Protein AF-A0A2E7TM19-F1 (afdb_monomer)

Foldseek 3Di:
DPVVVVVVVVVVVVPPPPDPPLLVLLLVLLQVDDQPPDHSVQVVQLLCLQAVSQLADDDPAFGGSNRHGCVPPDVVCDDVLNVCCSPSNSVSVSVSVQSPPPPSCVVRHSPDD

Sequence (113 aa):
MNVWLAIWRILDFASFVEIPQEQVQIAESVCSYEWEDSDCVEALGIVWCESLGNPRAYNGVDHGHFQVNEFYWANVFGKKTWAKRYDISTNTAMAHHIYNTKGAWRLWTCGRK

Radius of gyration: 18.36 Å; Cα contacts (8 Å, |Δi|>4): 122; chains: 1; bounding box: 48×29×58 Å

pLDDT: mean 86.6, std 13.83, range [35.0, 98.44]

Mean predicted aligned error: 7.83 Å

Nearest PDB structures (foldseek):
  3b0k-assembly2_B  TM=6.995E-01  e=1.869E-01  Capra hircus
  5aa3-assembly1_A  TM=6.430E-01  e=2.338E-01  Pseudomonas aeruginosa BWHPSA013

Solvent-accessible surface area (backbone atoms only — not comparable to full-atom values): 6524 Å² total; per-residue (Å²): 132,64,66,69,61,53,53,50,53,54,53,62,64,69,62,69,74,79,74,57,67,66,51,54,52,44,50,56,48,47,58,71,51,87,47,95,92,60,49,44,66,60,54,49,48,32,21,42,61,60,29,69,51,31,38,76,31,69,81,89,55,28,34,7,23,64,37,52,44,43,91,80,40,37,76,77,58,27,74,78,53,45,74,37,33,51,40,58,62,49,28,43,52,49,48,52,54,44,52,74,36,89,78,56,42,86,78,67,58,59,86,74,126

Structure (mmCIF, N/CA/C/O backbone):
data_AF-A0A2E7TM19-F1
#
_entry.id   AF-A0A2E7TM19-F1
#
loop_
_atom_site.group_PDB
_atom_site.id
_atom_site.type_symbol
_atom_site.label_atom_id
_atom_site.label_alt_id
_atom_site.label_comp_id
_atom_site.label_asym_id
_atom_site.label_entity_id
_atom_site.label_seq_id
_atom_site.pdbx_PDB_ins_code
_atom_site.Cartn_x
_atom_site.Cartn_y
_atom_site.Cartn_z
_atom_site.occupancy
_atom_site.B_iso_or_equiv
_atom_site.auth_seq_id
_atom_site.auth_comp_id
_atom_site.auth_asym_id
_atom_site.auth_atom_id
_atom_site.pdbx_PDB_model_num
ATOM 1 N N . MET A 1 1 ? 29.498 -2.685 -43.251 1.00 59.41 1 MET A N 1
ATOM 2 C CA . MET A 1 1 ? 28.646 -2.475 -42.061 1.00 59.41 1 MET A CA 1
ATOM 3 C C . MET A 1 1 ? 29.556 -2.451 -40.846 1.00 59.41 1 MET A C 1
ATOM 5 O O . MET A 1 1 ? 30.316 -3.393 -40.673 1.00 59.41 1 MET A O 1
ATOM 9 N N . ASN A 1 2 ? 29.591 -1.348 -40.099 1.00 83.88 2 ASN A N 1
ATOM 10 C CA . ASN A 1 2 ? 30.512 -1.196 -38.972 1.00 83.88 2 ASN A CA 1
ATOM 11 C C . ASN A 1 2 ? 30.047 -2.120 -37.833 1.00 83.88 2 ASN A C 1
ATOM 13 O O . ASN A 1 2 ? 28.940 -1.938 -37.331 1.00 83.88 2 ASN A O 1
ATOM 17 N N . VAL A 1 3 ? 30.851 -3.124 -37.466 1.00 80.00 3 VAL A N 1
ATOM 18 C CA . VAL A 1 3 ? 30.528 -4.117 -36.418 1.00 80.00 3 VAL A CA 1
ATOM 19 C C . VAL A 1 3 ? 30.116 -3.436 -35.112 1.00 80.00 3 VAL A C 1
ATOM 21 O O . VAL A 1 3 ? 29.212 -3.903 -34.427 1.00 80.00 3 VAL A O 1
ATOM 24 N N . TRP A 1 4 ? 30.693 -2.270 -34.828 1.00 78.69 4 TRP A N 1
ATOM 25 C CA . TRP A 1 4 ? 30.343 -1.454 -33.673 1.00 78.69 4 TRP A CA 1
ATOM 26 C C . TRP A 1 4 ? 28.879 -0.993 -33.664 1.00 78.69 4 TRP A C 1
ATOM 28 O O . TRP A 1 4 ? 28.221 -1.032 -32.629 1.00 78.69 4 TRP A O 1
ATOM 38 N N . LEU A 1 5 ? 28.339 -0.620 -34.829 1.00 78.31 5 LEU A N 1
ATOM 39 C CA . LEU A 1 5 ? 26.934 -0.226 -34.974 1.00 78.31 5 LEU A CA 1
ATOM 40 C C . LEU A 1 5 ? 25.990 -1.423 -34.815 1.00 78.31 5 LEU A C 1
ATOM 42 O O . LEU A 1 5 ? 24.892 -1.260 -34.293 1.00 78.31 5 LEU A O 1
ATOM 46 N N . ALA A 1 6 ? 26.409 -2.618 -35.241 1.00 79.81 6 ALA A N 1
ATOM 47 C CA . ALA A 1 6 ? 25.625 -3.838 -35.057 1.00 79.81 6 ALA A CA 1
ATOM 48 C C . ALA A 1 6 ? 25.564 -4.251 -33.577 1.00 79.81 6 ALA A C 1
ATOM 50 O O . ALA A 1 6 ? 24.489 -4.571 -33.080 1.00 79.81 6 ALA A O 1
ATOM 51 N N . ILE A 1 7 ? 26.689 -4.169 -32.860 1.00 80.62 7 ILE A N 1
ATOM 52 C CA . ILE A 1 7 ? 26.752 -4.437 -31.416 1.00 80.62 7 ILE A CA 1
ATOM 53 C C . ILE A 1 7 ? 25.865 -3.451 -30.646 1.00 80.62 7 ILE A C 1
ATOM 55 O O . ILE A 1 7 ? 25.053 -3.877 -29.830 1.00 80.62 7 ILE A O 1
ATOM 59 N N . TRP A 1 8 ? 25.950 -2.153 -30.955 1.00 78.38 8 TRP A N 1
ATOM 60 C CA . TRP A 1 8 ? 25.103 -1.136 -30.322 1.00 78.38 8 TRP A CA 1
ATOM 61 C C . TRP A 1 8 ? 23.609 -1.395 -30.529 1.00 78.38 8 TRP A C 1
ATOM 63 O O . TRP A 1 8 ? 22.837 -1.316 -29.582 1.00 78.38 8 TRP A O 1
ATOM 73 N N . ARG A 1 9 ? 23.201 -1.768 -31.747 1.00 75.62 9 ARG A N 1
ATOM 74 C CA . ARG A 1 9 ? 21.799 -2.084 -32.067 1.00 75.62 9 ARG A CA 1
ATOM 75 C C . ARG A 1 9 ? 21.274 -3.304 -31.306 1.00 75.62 9 ARG A C 1
ATOM 77 O O . ARG A 1 9 ? 20.108 -3.320 -30.936 1.00 75.62 9 ARG A O 1
ATOM 84 N N . ILE A 1 10 ? 22.113 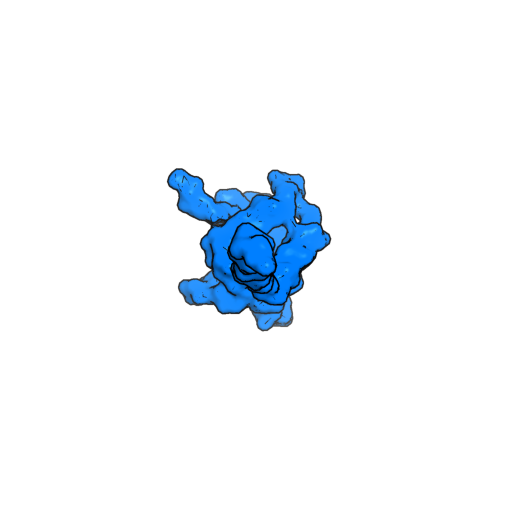-4.318 -31.084 1.00 75.00 10 ILE A N 1
ATOM 85 C CA . ILE A 1 10 ? 21.730 -5.525 -30.334 1.00 75.00 10 ILE A CA 1
ATOM 86 C C . ILE A 1 10 ? 21.574 -5.204 -28.843 1.00 75.00 10 ILE A C 1
ATOM 88 O O . ILE A 1 10 ? 20.612 -5.649 -28.223 1.00 75.00 10 ILE A O 1
ATOM 92 N N . LEU A 1 11 ? 22.489 -4.411 -28.277 1.00 73.50 11 LEU A N 1
ATOM 93 C CA . LEU A 1 11 ? 22.425 -4.005 -26.871 1.00 73.50 11 LEU A CA 1
ATOM 94 C C . LEU A 1 11 ? 21.229 -3.086 -26.584 1.00 73.50 11 LEU A C 1
ATOM 96 O O . LEU A 1 11 ? 20.580 -3.254 -25.559 1.00 73.50 11 LEU A O 1
ATOM 100 N N . ASP A 1 12 ? 20.908 -2.171 -27.499 1.00 70.00 12 ASP A N 1
ATOM 101 C CA . ASP A 1 12 ? 19.774 -1.242 -27.378 1.00 70.00 12 ASP A CA 1
ATOM 102 C C . ASP A 1 12 ? 18.408 -1.930 -27.561 1.00 70.00 12 ASP A C 1
ATOM 104 O O . ASP A 1 12 ? 17.400 -1.520 -27.003 1.00 70.00 12 ASP A O 1
ATOM 108 N N . PHE A 1 13 ? 18.354 -3.033 -28.310 1.00 63.66 13 PHE A N 1
ATOM 109 C CA . PHE A 1 13 ? 17.154 -3.873 -28.370 1.00 63.66 13 PHE A CA 1
ATOM 110 C C . PHE A 1 13 ? 16.961 -4.692 -27.082 1.00 63.66 13 PHE A C 1
ATOM 112 O O . PHE A 1 13 ? 15.834 -4.917 -26.648 1.00 63.66 13 PHE A O 1
ATOM 119 N N . ALA A 1 14 ? 18.056 -5.135 -26.460 1.00 62.38 14 ALA A N 1
ATOM 120 C CA . ALA A 1 14 ? 18.024 -5.952 -25.248 1.00 62.38 14 ALA A CA 1
ATOM 121 C C . ALA A 1 14 ? 17.861 -5.136 -23.949 1.00 62.38 14 ALA A C 1
ATOM 123 O O . ALA A 1 14 ? 17.688 -5.723 -22.883 1.00 62.38 14 ALA A O 1
ATOM 124 N N . SER A 1 15 ? 17.925 -3.804 -24.017 1.00 63.59 15 SER A N 1
ATOM 125 C CA . SER A 1 15 ? 17.806 -2.901 -22.865 1.00 63.59 15 SER A CA 1
ATOM 126 C C . SER A 1 15 ? 16.359 -2.554 -22.493 1.00 63.59 15 SER A C 1
ATOM 128 O O . SER A 1 15 ? 16.136 -1.918 -21.461 1.00 63.59 15 SER A O 1
ATOM 130 N N . PHE A 1 16 ? 15.366 -2.996 -23.273 1.00 60.16 16 PHE A N 1
ATOM 131 C CA . PHE A 1 16 ? 13.955 -2.854 -22.917 1.00 60.16 16 PHE A CA 1
ATOM 132 C C . PHE A 1 16 ? 13.584 -3.840 -21.807 1.00 60.16 16 PHE A C 1
ATOM 134 O O . PHE A 1 16 ? 13.121 -4.953 -22.050 1.00 60.16 16 PHE A O 1
ATOM 141 N N . VAL A 1 17 ? 13.775 -3.412 -20.562 1.00 65.75 17 VAL A N 1
ATOM 142 C CA . VAL A 1 17 ? 13.086 -4.014 -19.422 1.00 65.75 17 VAL A CA 1
ATOM 143 C C . VAL A 1 17 ? 11.664 -3.465 -19.441 1.00 65.75 17 VAL A C 1
ATOM 145 O O . VAL A 1 17 ? 11.414 -2.347 -18.997 1.00 65.75 17 VAL A O 1
ATOM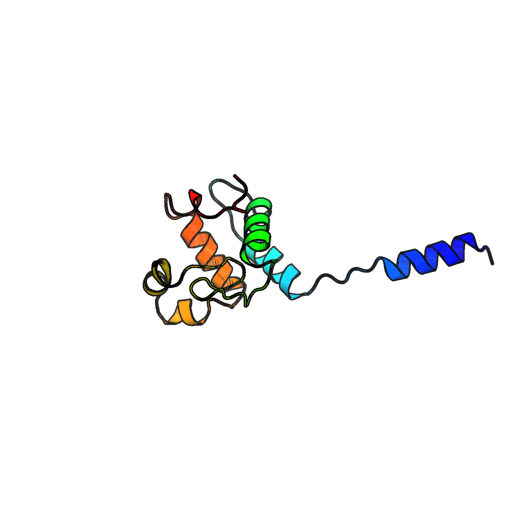 148 N N . GLU A 1 18 ? 10.734 -4.225 -20.014 1.00 69.38 18 GLU A N 1
ATOM 149 C CA . GLU A 1 18 ? 9.312 -3.924 -19.880 1.00 69.38 18 GLU A CA 1
ATOM 150 C C . GLU A 1 18 ? 8.944 -4.030 -18.394 1.00 69.38 18 GLU A C 1
ATOM 152 O O . GLU A 1 18 ? 9.016 -5.104 -17.791 1.00 69.38 18 GLU A O 1
ATOM 157 N N . ILE A 1 19 ? 8.620 -2.894 -17.774 1.00 75.88 19 ILE A N 1
ATOM 158 C CA . ILE A 1 19 ? 8.139 -2.874 -16.394 1.00 75.88 19 ILE A CA 1
ATOM 159 C C . ILE A 1 19 ? 6.721 -3.455 -16.410 1.00 75.88 19 ILE A C 1
ATOM 161 O O . ILE A 1 19 ? 5.893 -2.977 -17.188 1.00 75.88 19 ILE A O 1
ATOM 165 N N . PRO A 1 20 ? 6.402 -4.453 -15.565 1.00 87.44 20 PRO A N 1
ATOM 166 C CA . PRO A 1 20 ? 5.052 -4.994 -15.502 1.00 87.44 20 PRO A CA 1
ATOM 167 C C . PRO A 1 20 ? 4.016 -3.891 -15.261 1.00 87.44 20 PRO A C 1
ATOM 169 O O . PRO A 1 20 ? 4.185 -3.067 -14.362 1.00 87.44 20 PRO A O 1
ATOM 172 N N . GLN A 1 21 ? 2.911 -3.906 -16.012 1.00 89.81 21 GLN A N 1
ATOM 173 C CA . GLN A 1 21 ? 1.862 -2.882 -15.905 1.00 89.81 21 GLN A CA 1
ATOM 174 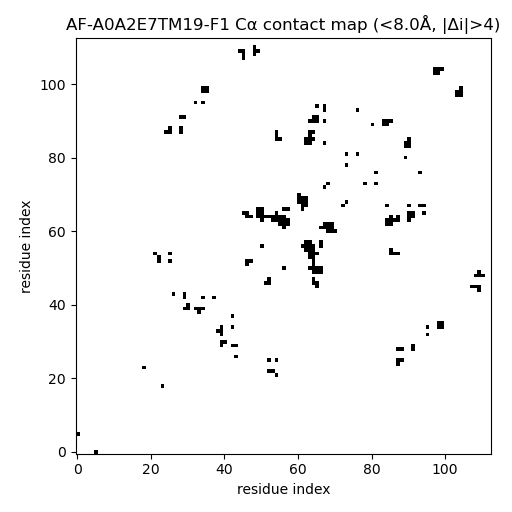C C . GLN A 1 21 ? 1.316 -2.732 -14.474 1.00 89.81 21 GLN A C 1
ATOM 176 O O . GLN A 1 21 ? 1.011 -1.622 -14.046 1.00 89.81 21 GLN A O 1
ATOM 181 N N . GLU A 1 22 ? 1.226 -3.830 -13.716 1.00 90.88 22 GLU A N 1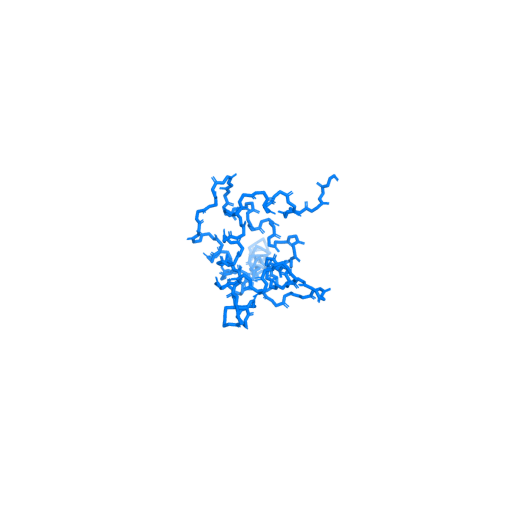
ATOM 182 C CA . GLU A 1 22 ? 0.797 -3.800 -12.310 1.00 90.88 22 GLU A CA 1
ATOM 183 C C . GLU A 1 22 ? 1.746 -2.949 -11.440 1.00 90.88 22 GLU A C 1
ATOM 185 O O . GLU A 1 22 ? 1.281 -2.205 -10.583 1.00 90.88 22 GLU A O 1
ATOM 190 N N . GLN A 1 23 ? 3.061 -2.979 -11.693 1.00 91.00 23 GLN A N 1
ATOM 191 C CA . GLN A 1 23 ? 4.048 -2.172 -10.957 1.00 91.00 23 GLN A CA 1
ATOM 192 C C . GLN A 1 23 ? 3.907 -0.678 -11.276 1.00 91.00 23 GLN A C 1
ATOM 194 O O . GLN A 1 23 ? 4.015 0.157 -10.380 1.00 91.00 23 GLN A O 1
ATOM 199 N N . VAL A 1 24 ? 3.602 -0.337 -12.535 1.00 94.06 24 VAL A N 1
ATOM 200 C CA . VAL A 1 24 ? 3.294 1.047 -12.938 1.00 94.06 24 VAL A CA 1
ATOM 201 C C . VAL A 1 24 ? 2.039 1.543 -12.219 1.00 94.06 24 VAL A C 1
ATOM 203 O O . VAL A 1 24 ? 2.055 2.613 -11.623 1.00 94.06 24 VAL A O 1
ATOM 206 N N . GLN A 1 25 ? 0.976 0.736 -12.197 1.00 96.88 25 GLN A N 1
ATOM 207 C CA . GLN A 1 25 ? -0.279 1.080 -11.519 1.00 96.88 25 GLN A CA 1
ATOM 208 C C . GLN A 1 25 ? -0.109 1.236 -10.005 1.00 96.88 25 GLN A C 1
ATOM 210 O O . GLN A 1 25 ? -0.732 2.108 -9.399 1.00 96.88 25 GLN A O 1
ATOM 215 N N . ILE A 1 26 ? 0.727 0.402 -9.383 1.00 97.12 26 ILE A N 1
ATOM 216 C CA . ILE A 1 26 ? 1.084 0.543 -7.970 1.00 97.12 26 ILE A CA 1
ATOM 217 C C . ILE A 1 26 ? 1.807 1.871 -7.748 1.00 97.12 26 ILE A C 1
ATOM 219 O O . ILE A 1 26 ? 1.393 2.627 -6.875 1.00 97.12 26 ILE A O 1
ATOM 223 N N . ALA A 1 27 ? 2.823 2.190 -8.554 1.00 96.50 27 ALA A N 1
ATOM 224 C CA . ALA A 1 27 ? 3.543 3.456 -8.454 1.00 96.50 27 ALA A CA 1
ATOM 225 C C . ALA A 1 27 ? 2.609 4.664 -8.599 1.00 96.50 27 ALA A C 1
ATOM 227 O O . ALA A 1 27 ? 2.590 5.532 -7.732 1.00 96.50 27 ALA A O 1
ATOM 228 N N . GLU A 1 28 ? 1.770 4.687 -9.634 1.00 97.56 28 GLU A N 1
ATOM 229 C CA . GLU A 1 28 ? 0.784 5.751 -9.848 1.00 97.56 28 GLU A CA 1
ATOM 230 C C . GLU A 1 28 ? -0.184 5.884 -8.668 1.00 97.56 28 GLU A C 1
ATOM 232 O O . GLU A 1 28 ? -0.448 6.993 -8.205 1.00 97.56 28 GLU A O 1
ATOM 237 N N . SER A 1 29 ? -0.684 4.760 -8.144 1.00 98.12 29 SER A N 1
ATOM 238 C CA . SER A 1 29 ? -1.600 4.767 -7.006 1.00 98.12 29 SER A CA 1
ATOM 239 C C . SER A 1 29 ? -0.931 5.238 -5.718 1.00 98.12 29 SER A C 1
ATOM 241 O O . SER A 1 29 ? -1.576 5.930 -4.939 1.00 98.12 29 SER A O 1
ATOM 243 N N . VAL A 1 30 ? 0.314 4.845 -5.447 1.00 96.62 30 VAL A N 1
ATOM 244 C CA . VAL A 1 30 ? 1.051 5.242 -4.233 1.00 96.62 30 VAL A CA 1
ATOM 245 C C . VAL A 1 30 ? 1.411 6.721 -4.282 1.00 96.62 30 VAL A C 1
ATOM 247 O O . VAL A 1 30 ? 1.251 7.436 -3.292 1.00 96.62 30 VAL A O 1
ATOM 250 N N . CYS A 1 31 ? 1.839 7.195 -5.450 1.00 96.81 31 CYS A N 1
ATOM 251 C CA . CYS A 1 31 ? 2.223 8.583 -5.672 1.00 96.81 31 CYS A CA 1
ATOM 252 C C . CYS A 1 31 ? 1.029 9.540 -5.804 1.00 96.81 31 CYS A C 1
ATOM 254 O O . CYS A 1 31 ? 1.237 10.750 -5.827 1.00 96.81 31 CYS A O 1
ATOM 256 N N . SER A 1 32 ? -0.215 9.045 -5.870 1.00 97.56 32 SER A N 1
ATOM 257 C CA . SER A 1 32 ? -1.408 9.903 -5.873 1.00 97.56 32 SER A CA 1
ATOM 258 C C . SER A 1 32 ? -1.798 10.432 -4.486 1.00 97.56 32 SER A C 1
ATOM 260 O O . SER A 1 32 ? -2.776 11.170 -4.378 1.00 97.56 32 SER A O 1
ATOM 262 N N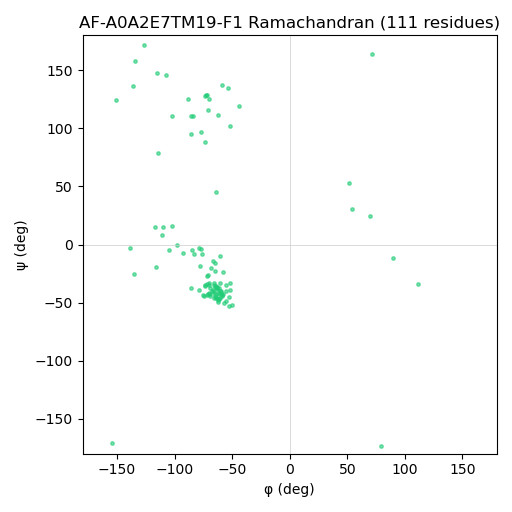 . TYR A 1 33 ? -1.089 10.028 -3.429 1.00 95.19 33 TYR A N 1
ATOM 263 C CA . TYR A 1 33 ? -1.348 10.424 -2.045 1.00 95.19 33 TYR A CA 1
ATOM 264 C C . TYR A 1 33 ? -0.196 11.250 -1.462 1.00 95.19 33 TYR A C 1
ATOM 266 O O . TYR A 1 33 ? 0.971 11.017 -1.771 1.00 95.19 33 TYR A O 1
ATOM 274 N N . GLU A 1 34 ? -0.533 12.177 -0.562 1.00 92.31 34 GLU A N 1
ATOM 275 C CA . GLU A 1 34 ? 0.431 12.868 0.302 1.00 92.31 34 GLU A CA 1
ATOM 276 C C . GLU A 1 34 ? 0.648 12.061 1.589 1.00 92.31 34 GLU A C 1
ATOM 278 O O . GLU A 1 34 ? -0.316 11.742 2.288 1.00 92.31 34 GLU A O 1
ATOM 283 N N . TRP A 1 35 ? 1.897 11.732 1.912 1.00 88.62 35 TRP A N 1
ATOM 284 C CA . TRP A 1 35 ? 2.274 10.931 3.082 1.00 88.62 35 TRP A CA 1
ATOM 285 C C . TRP A 1 35 ? 2.816 11.873 4.174 1.00 88.62 35 TRP A C 1
ATOM 287 O O . TRP A 1 35 ? 3.867 12.465 3.987 1.00 88.62 35 TRP A O 1
ATOM 297 N N . GLU A 1 36 ? 2.092 12.062 5.288 1.00 85.38 36 GLU A N 1
ATOM 298 C CA . GLU A 1 36 ? 2.255 13.218 6.211 1.00 85.38 36 GLU A CA 1
ATOM 299 C C . GLU A 1 36 ? 3.698 13.483 6.694 1.00 85.38 36 GLU A C 1
ATOM 301 O O . GLU A 1 36 ? 4.117 14.636 6.758 1.00 85.38 36 GLU A O 1
ATOM 306 N N . ASP A 1 37 ? 4.467 12.428 6.976 1.00 81.31 37 ASP A N 1
ATOM 307 C CA . ASP A 1 37 ? 5.845 12.511 7.498 1.00 81.31 37 ASP A CA 1
ATOM 308 C C . ASP A 1 37 ? 6.891 11.911 6.525 1.00 81.31 37 ASP A C 1
ATOM 310 O O . ASP A 1 37 ? 8.003 11.582 6.939 1.00 81.31 37 ASP A O 1
ATOM 314 N N . SER A 1 38 ? 6.532 11.688 5.256 1.00 81.88 38 SER A N 1
ATOM 315 C CA . SER A 1 38 ? 7.334 10.914 4.295 1.00 81.88 38 SER A CA 1
ATOM 316 C C . SER A 1 38 ? 7.041 11.339 2.846 1.00 81.88 38 SER A C 1
ATOM 318 O O . SER A 1 38 ? 6.374 12.340 2.592 1.00 81.88 38 SER A O 1
ATOM 320 N N . ASP A 1 39 ? 7.561 10.602 1.869 1.00 87.69 39 ASP A N 1
ATOM 321 C CA . ASP A 1 39 ? 7.257 10.775 0.457 1.00 87.69 39 ASP A CA 1
ATOM 322 C C . ASP A 1 39 ? 6.802 9.459 -0.193 1.00 87.69 39 ASP A C 1
ATOM 324 O O . ASP A 1 39 ? 6.833 8.367 0.382 1.00 87.69 39 ASP A O 1
ATOM 328 N N . CYS A 1 40 ? 6.342 9.567 -1.436 1.00 91.69 40 CYS A N 1
ATOM 329 C CA . CYS A 1 40 ? 5.898 8.402 -2.187 1.00 91.69 40 CYS A CA 1
ATOM 330 C C . CYS A 1 40 ? 7.029 7.400 -2.490 1.00 91.69 40 CYS A C 1
ATOM 332 O O . CYS A 1 40 ? 6.741 6.224 -2.700 1.00 91.69 40 CYS A O 1
ATOM 334 N N . VAL A 1 41 ? 8.299 7.822 -2.494 1.00 90.75 41 VAL A N 1
ATOM 335 C CA . VAL A 1 41 ? 9.447 6.940 -2.754 1.00 90.75 41 VAL A CA 1
ATOM 336 C C . VAL A 1 41 ? 9.679 6.019 -1.563 1.00 90.75 41 VAL A C 1
ATOM 338 O O . VAL A 1 41 ? 9.874 4.818 -1.747 1.00 90.75 41 VAL A O 1
ATOM 341 N N . GLU A 1 42 ? 9.605 6.541 -0.343 1.00 88.00 42 GLU A N 1
ATOM 342 C CA . GLU A 1 42 ? 9.680 5.727 0.870 1.00 88.00 42 GLU A CA 1
ATOM 343 C C . GLU A 1 42 ? 8.475 4.779 0.987 1.00 88.00 42 GLU A C 1
ATOM 345 O O . GLU A 1 42 ? 8.657 3.590 1.270 1.00 88.00 42 GLU A O 1
ATOM 350 N N . ALA A 1 43 ? 7.262 5.243 0.660 1.00 90.69 43 ALA A N 1
ATOM 351 C CA . ALA A 1 43 ? 6.079 4.381 0.598 1.00 90.69 43 ALA A CA 1
ATOM 352 C C . ALA A 1 43 ? 6.237 3.242 -0.432 1.00 90.69 43 ALA A C 1
ATOM 354 O O . ALA A 1 43 ? 5.887 2.093 -0.152 1.00 90.69 43 ALA A O 1
ATOM 355 N N . LEU A 1 44 ? 6.828 3.519 -1.602 1.00 93.06 44 LEU A N 1
ATOM 356 C CA . LEU A 1 44 ? 7.182 2.488 -2.586 1.00 93.06 44 LEU A CA 1
ATOM 357 C C . LEU A 1 44 ? 8.274 1.539 -2.080 1.00 93.06 44 LEU A C 1
ATOM 359 O O . LEU A 1 44 ? 8.247 0.347 -2.391 1.00 93.06 44 LEU A O 1
ATOM 363 N N . GLY A 1 45 ? 9.205 2.033 -1.264 1.00 90.62 45 GLY A N 1
ATOM 364 C CA . GLY A 1 45 ? 10.178 1.202 -0.560 1.00 90.62 45 GLY A CA 1
ATOM 365 C C . GLY A 1 45 ? 9.507 0.161 0.338 1.00 90.62 45 GLY A C 1
ATOM 366 O O . GLY A 1 45 ? 9.891 -1.008 0.320 1.00 90.62 45 GLY A O 1
ATOM 367 N N . ILE A 1 46 ? 8.453 0.546 1.061 1.00 90.25 46 ILE A N 1
ATOM 368 C CA . ILE A 1 46 ? 7.670 -0.388 1.884 1.00 90.25 46 ILE A CA 1
ATOM 369 C C . ILE A 1 46 ? 6.955 -1.412 1.015 1.00 90.25 46 ILE A C 1
ATOM 371 O O . ILE A 1 46 ? 7.077 -2.603 1.280 1.00 90.25 46 ILE A O 1
ATOM 375 N N . VAL A 1 47 ? 6.298 -0.988 -0.067 1.00 93.56 47 VAL A N 1
ATOM 376 C CA . VAL A 1 47 ? 5.675 -1.919 -1.024 1.00 93.56 47 VAL A CA 1
ATOM 377 C C . VAL A 1 47 ? 6.665 -2.979 -1.510 1.00 93.56 47 VAL A C 1
ATOM 379 O O . VAL A 1 47 ? 6.343 -4.171 -1.562 1.00 93.56 47 VAL A O 1
ATOM 382 N N . TRP A 1 48 ? 7.882 -2.556 -1.852 1.00 91.25 48 TRP A N 1
ATOM 383 C CA . TRP A 1 48 ? 8.939 -3.468 -2.265 1.00 91.25 48 TRP A CA 1
ATOM 384 C C . TRP A 1 48 ? 9.281 -4.478 -1.166 1.00 91.25 48 TRP A C 1
ATOM 386 O O . TRP A 1 48 ? 9.370 -5.673 -1.434 1.00 91.25 48 TRP A O 1
ATOM 396 N N . CYS A 1 49 ? 9.437 -4.030 0.074 1.00 89.31 49 CYS A N 1
ATOM 397 C CA . CYS A 1 49 ? 9.808 -4.907 1.181 1.00 89.31 49 CYS A CA 1
ATOM 398 C C . CYS A 1 49 ? 8.698 -5.855 1.630 1.00 89.31 49 CYS A C 1
ATOM 400 O O . CYS A 1 49 ? 8.990 -6.985 2.012 1.00 89.31 49 CYS A O 1
ATOM 40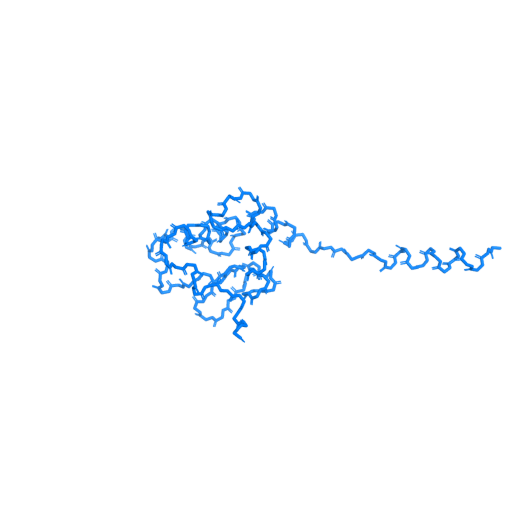2 N N . GLU A 1 50 ? 7.450 -5.410 1.556 1.00 90.81 50 GLU A N 1
ATOM 403 C CA . GLU A 1 50 ? 6.286 -6.166 2.004 1.00 90.81 50 GLU A CA 1
ATOM 404 C C . GLU A 1 50 ? 5.859 -7.230 0.990 1.00 90.81 50 GLU A C 1
ATOM 406 O O . GLU A 1 50 ? 5.484 -8.346 1.346 1.00 90.81 50 GLU A O 1
ATOM 411 N N . SER A 1 51 ? 5.918 -6.904 -0.301 1.00 93.62 51 SER A N 1
ATOM 412 C CA . SER A 1 51 ? 5.297 -7.742 -1.331 1.00 93.62 51 SER A CA 1
ATOM 413 C C . SER A 1 51 ? 6.122 -7.919 -2.597 1.00 93.62 51 SER A C 1
ATOM 415 O O . SER A 1 51 ? 5.671 -8.621 -3.504 1.00 93.62 51 SER A O 1
ATOM 417 N N . LEU A 1 52 ? 7.289 -7.272 -2.706 1.00 92.44 52 LEU A N 1
ATOM 418 C CA . LEU A 1 52 ? 8.023 -7.111 -3.969 1.00 92.44 52 LEU A CA 1
ATOM 419 C C . LEU A 1 52 ? 7.144 -6.481 -5.072 1.00 92.44 52 LEU A C 1
ATOM 421 O O . LEU A 1 52 ? 7.296 -6.771 -6.259 1.00 92.44 52 LEU A O 1
ATOM 425 N N . GLY A 1 53 ? 6.182 -5.638 -4.674 1.00 92.88 53 GLY A N 1
ATOM 426 C CA . GLY A 1 53 ? 5.193 -5.033 -5.569 1.00 92.88 53 GLY A CA 1
ATOM 427 C C . GLY A 1 53 ? 4.156 -6.016 -6.121 1.00 92.88 53 GLY A C 1
ATOM 428 O O . GLY A 1 53 ? 3.596 -5.783 -7.188 1.00 92.88 53 GLY A O 1
ATOM 429 N N . ASN A 1 54 ? 3.891 -7.126 -5.429 1.00 94.88 54 ASN A N 1
ATOM 430 C CA . ASN A 1 54 ? 2.820 -8.049 -5.797 1.00 94.88 54 ASN A CA 1
ATOM 431 C C . ASN A 1 54 ? 1.475 -7.583 -5.191 1.00 94.88 54 ASN A C 1
ATOM 433 O O . ASN A 1 54 ? 1.274 -7.724 -3.980 1.00 94.88 54 ASN A O 1
ATOM 437 N N . PRO A 1 55 ? 0.501 -7.119 -6.001 1.00 96.50 55 PRO A N 1
ATOM 438 C CA . PRO A 1 55 ? -0.794 -6.634 -5.503 1.00 96.50 55 PRO A CA 1
ATOM 439 C C . PRO A 1 55 ? -1.655 -7.731 -4.869 1.00 96.50 55 PRO A C 1
ATOM 441 O O . PRO A 1 55 ? -2.627 -7.450 -4.170 1.00 96.50 55 PRO A O 1
ATOM 444 N N . ARG A 1 56 ? -1.300 -8.999 -5.090 1.00 97.00 56 ARG A N 1
ATOM 445 C CA . ARG A 1 56 ? -1.993 -10.183 -4.573 1.00 97.00 56 ARG A CA 1
ATOM 446 C C . ARG A 1 56 ? -1.181 -10.926 -3.510 1.00 97.00 56 ARG A C 1
ATOM 448 O O . ARG A 1 56 ? -1.501 -12.072 -3.202 1.00 97.00 56 ARG A O 1
ATOM 455 N N . ALA A 1 57 ? -0.141 -10.304 -2.951 1.00 96.12 57 ALA A N 1
ATOM 456 C CA . ALA A 1 57 ? 0.658 -10.915 -1.894 1.00 96.12 57 ALA A CA 1
ATOM 457 C C . ALA A 1 57 ? -0.201 -11.276 -0.671 1.00 96.12 57 ALA A C 1
ATOM 459 O O . ALA A 1 57 ? -1.075 -10.513 -0.248 1.00 96.12 57 ALA A O 1
ATOM 460 N N . TYR A 1 58 ? 0.051 -12.459 -0.114 1.00 97.31 58 TYR A N 1
ATOM 461 C CA . TYR A 1 58 ? -0.631 -12.979 1.064 1.00 97.31 58 TYR A CA 1
ATOM 462 C C . TYR A 1 58 ? 0.300 -13.911 1.837 1.00 97.31 58 TYR A C 1
ATOM 464 O O . TYR A 1 58 ? 0.803 -14.882 1.270 1.00 97.31 58 TYR A O 1
ATOM 472 N N . ASN A 1 59 ? 0.508 -13.628 3.123 1.00 94.06 59 ASN A N 1
ATOM 473 C CA . ASN A 1 59 ? 1.412 -14.395 3.989 1.00 94.06 59 ASN A CA 1
ATOM 474 C C . ASN A 1 59 ? 0.683 -15.216 5.077 1.00 94.06 59 ASN A C 1
ATOM 476 O O . ASN A 1 59 ? 1.323 -15.769 5.969 1.00 94.06 59 ASN A O 1
ATOM 480 N N . GLY A 1 60 ? -0.651 -15.292 5.018 1.00 95.81 60 GLY A N 1
ATOM 481 C CA . GLY A 1 60 ? -1.497 -15.922 6.035 1.00 95.81 60 GLY A CA 1
ATOM 482 C C . GLY A 1 60 ? -2.361 -14.920 6.803 1.00 95.81 60 GLY A C 1
ATOM 483 O O . GLY A 1 60 ? -3.503 -15.237 7.129 1.00 95.81 60 GLY A O 1
ATOM 484 N N . VAL A 1 61 ? -1.860 -13.703 7.037 1.00 94.94 61 VAL A N 1
ATOM 485 C CA . VAL A 1 61 ? -2.560 -12.667 7.825 1.00 94.94 61 VAL A CA 1
ATOM 486 C C . VAL A 1 61 ? -2.508 -11.277 7.183 1.00 94.94 61 VAL A C 1
ATOM 488 O O . VAL A 1 61 ? -3.425 -10.479 7.376 1.00 94.94 61 VAL A O 1
ATOM 491 N N . ASP A 1 62 ? -1.496 -11.002 6.364 1.00 95.19 62 ASP A N 1
ATOM 492 C CA . ASP A 1 62 ? -1.276 -9.722 5.699 1.00 95.19 62 ASP A CA 1
ATOM 493 C C . ASP A 1 62 ? -1.582 -9.793 4.203 1.00 95.19 62 ASP A C 1
ATOM 495 O O . ASP A 1 62 ? -1.396 -10.829 3.559 1.00 95.19 62 ASP A O 1
ATOM 499 N N . HIS A 1 63 ? -2.100 -8.693 3.650 1.00 97.38 63 HIS A N 1
ATOM 500 C CA . HIS A 1 63 ? -2.776 -8.703 2.356 1.00 97.38 63 HIS A CA 1
ATOM 501 C C . HIS A 1 63 ? -2.393 -7.540 1.434 1.00 97.38 63 HIS A C 1
ATOM 503 O O . HIS A 1 63 ? -2.396 -6.374 1.833 1.00 97.38 63 HIS A O 1
ATOM 509 N N . GLY A 1 64 ? -2.173 -7.862 0.158 1.00 97.19 64 GLY A N 1
ATOM 510 C CA . GLY A 1 64 ? -1.939 -6.898 -0.918 1.00 97.19 64 GLY A CA 1
ATOM 511 C C . GLY A 1 64 ? -0.513 -6.358 -0.958 1.00 97.19 64 GLY A C 1
ATOM 512 O O . GLY A 1 64 ? 0.355 -6.832 -0.222 1.00 97.19 64 GLY A O 1
ATOM 513 N N . HIS A 1 65 ? -0.258 -5.375 -1.826 1.00 96.12 65 HIS A N 1
ATOM 514 C CA . HIS A 1 65 ? 1.100 -4.863 -2.054 1.00 96.12 65 HIS A CA 1
ATOM 515 C C . HIS A 1 65 ? 1.684 -4.111 -0.854 1.00 96.12 65 HIS A C 1
ATOM 517 O O . HIS A 1 65 ? 2.901 -4.012 -0.726 1.00 96.12 65 HIS A O 1
ATOM 523 N N . PHE A 1 66 ? 0.827 -3.653 0.050 1.00 95.12 66 PHE A N 1
ATOM 524 C CA . PHE A 1 66 ? 1.202 -3.092 1.341 1.00 95.12 66 PHE A CA 1
ATOM 525 C C . PHE A 1 66 ? 1.102 -4.102 2.504 1.00 95.12 66 PHE A C 1
ATOM 527 O O . PHE A 1 66 ? 1.395 -3.757 3.635 1.00 95.12 66 PHE A O 1
ATOM 534 N N . GLN A 1 67 ? 0.702 -5.358 2.288 1.00 95.00 67 GLN A N 1
ATOM 535 C CA . GLN A 1 67 ? 0.607 -6.337 3.387 1.00 95.00 67 GLN A CA 1
ATOM 536 C C . GLN A 1 67 ? -0.207 -5.807 4.594 1.00 95.00 67 GLN A C 1
ATOM 538 O O . GLN A 1 67 ? 0.216 -5.827 5.746 1.00 95.00 67 GLN A O 1
ATOM 543 N N . VAL A 1 68 ? -1.429 -5.333 4.338 1.00 94.44 68 VAL A N 1
ATOM 544 C CA . VAL A 1 68 ? -2.320 -4.849 5.402 1.00 94.44 68 VAL A CA 1
ATOM 545 C C . VAL A 1 68 ? -2.814 -6.027 6.248 1.00 94.44 68 VAL A C 1
ATOM 547 O O . VAL A 1 68 ? -3.410 -6.969 5.717 1.00 94.44 68 VAL A O 1
ATOM 550 N N . ASN A 1 69 ? -2.606 -5.954 7.565 1.00 93.56 69 ASN A N 1
ATOM 551 C CA . ASN A 1 69 ? -2.945 -7.028 8.499 1.00 93.56 69 ASN A CA 1
ATOM 552 C C . ASN A 1 69 ? -4.454 -7.175 8.747 1.00 93.56 69 ASN A C 1
ATOM 554 O O . ASN A 1 69 ? -5.140 -6.223 9.128 1.00 93.56 69 ASN A O 1
ATOM 558 N N . GLU A 1 70 ? -4.962 -8.398 8.606 1.00 95.94 70 GLU A N 1
ATOM 559 C CA . GLU A 1 70 ? -6.379 -8.723 8.771 1.00 95.94 70 GLU A CA 1
ATOM 560 C C . GLU A 1 70 ? -6.896 -8.501 10.191 1.00 95.94 70 GLU A C 1
ATOM 562 O O . GLU A 1 70 ? -7.958 -7.903 10.374 1.00 95.94 70 GLU A O 1
ATOM 567 N N . PHE A 1 71 ? -6.153 -8.946 11.203 1.00 94.12 71 PHE A N 1
ATOM 568 C CA . PHE A 1 71 ? -6.629 -8.922 12.584 1.00 94.12 71 PHE A CA 1
ATOM 569 C C . PHE A 1 71 ? -6.811 -7.505 13.118 1.00 94.12 71 PHE A C 1
ATOM 571 O O . PHE A 1 71 ? -7.745 -7.252 13.880 1.00 94.12 71 PHE A O 1
ATOM 578 N N . TYR A 1 72 ? -5.946 -6.580 12.704 1.00 91.19 72 TYR A N 1
ATOM 579 C CA . TYR A 1 72 ? -6.010 -5.194 13.154 1.00 91.19 72 TYR A CA 1
ATOM 580 C C . TYR A 1 72 ? -6.974 -4.349 12.320 1.00 91.19 72 TYR A C 1
ATOM 582 O O . TYR A 1 72 ? -7.682 -3.508 12.875 1.00 91.19 72 TYR A O 1
ATOM 590 N N . TRP A 1 73 ? -7.041 -4.576 11.005 1.00 94.19 73 TRP A N 1
ATOM 591 C CA . TRP A 1 73 ? -7.636 -3.596 10.095 1.00 94.19 73 TRP A CA 1
ATOM 592 C C . TRP A 1 73 ? -8.899 -4.055 9.370 1.00 94.19 73 TRP A C 1
ATOM 594 O O . TRP A 1 73 ? -9.681 -3.207 8.935 1.00 94.19 73 TRP A O 1
ATOM 604 N N . ALA A 1 74 ? -9.177 -5.359 9.276 1.00 96.50 74 ALA A N 1
ATOM 605 C CA . ALA A 1 74 ? -10.337 -5.841 8.520 1.00 96.50 74 ALA A CA 1
ATOM 606 C C . ALA A 1 74 ? -11.666 -5.299 9.061 1.00 96.50 74 ALA A C 1
ATOM 608 O O . ALA A 1 74 ? -12.533 -4.869 8.296 1.00 96.50 74 ALA A O 1
ATOM 609 N N . ASN A 1 75 ? -11.811 -5.263 10.388 1.00 96.88 75 ASN A N 1
ATOM 610 C CA . ASN A 1 75 ? -13.000 -4.710 11.036 1.00 96.88 75 ASN A CA 1
ATOM 611 C C . ASN A 1 75 ? -13.084 -3.185 10.898 1.00 96.88 75 ASN A C 1
ATOM 613 O O . ASN A 1 75 ? -14.184 -2.665 10.724 1.00 96.88 75 ASN A O 1
ATOM 617 N N . VAL A 1 76 ? -11.944 -2.485 10.922 1.00 95.50 76 VAL A N 1
ATOM 618 C CA . VAL A 1 76 ? -11.871 -1.022 10.762 1.00 95.50 76 VAL A CA 1
ATOM 619 C C . VAL A 1 76 ? -12.357 -0.609 9.373 1.00 95.50 76 VAL A C 1
ATOM 621 O O . VAL A 1 76 ? -13.193 0.282 9.244 1.00 95.50 76 VAL A O 1
ATOM 624 N N . PHE A 1 77 ? -11.896 -1.299 8.329 1.00 96.38 77 PHE A N 1
ATOM 625 C CA . PHE A 1 77 ? -12.306 -1.016 6.951 1.00 96.38 77 PHE A CA 1
ATOM 626 C C . PHE A 1 77 ? -13.688 -1.578 6.595 1.00 96.38 77 PHE A C 1
ATOM 628 O O . PHE A 1 77 ? -14.316 -1.140 5.625 1.00 96.38 77 PHE A O 1
ATOM 635 N N . GLY A 1 78 ? -14.177 -2.541 7.376 1.00 97.75 78 GLY A N 1
ATOM 636 C CA . GLY A 1 78 ? -15.455 -3.201 7.172 1.00 97.75 78 GLY A CA 1
ATOM 637 C C . GLY A 1 78 ? -15.474 -4.137 5.958 1.00 97.75 78 GLY A C 1
ATOM 638 O O . GLY A 1 78 ? -14.648 -4.078 5.045 1.00 97.75 78 GLY A O 1
ATOM 639 N N . LYS A 1 79 ? -16.489 -5.009 5.914 1.00 97.50 79 LYS A N 1
ATOM 640 C CA . LYS A 1 79 ? -16.577 -6.120 4.947 1.00 97.50 79 LYS A CA 1
ATOM 641 C C . LYS A 1 79 ? -16.478 -5.687 3.478 1.00 97.50 79 LYS A C 1
ATOM 643 O O . LYS A 1 79 ? -15.862 -6.387 2.681 1.00 97.50 79 LYS A O 1
ATOM 648 N N . LYS A 1 80 ? -17.102 -4.563 3.102 1.00 97.75 80 LYS A N 1
ATOM 649 C CA . LYS A 1 80 ? -17.151 -4.102 1.700 1.00 97.75 80 LYS A CA 1
ATOM 650 C C . LYS A 1 80 ? -15.784 -3.643 1.195 1.00 97.75 80 LYS A C 1
ATOM 652 O O . LYS A 1 80 ? -15.408 -4.003 0.086 1.00 97.75 80 LYS A O 1
ATOM 657 N N . THR A 1 81 ? -15.063 -2.869 1.998 1.00 97.94 81 THR A N 1
ATOM 658 C CA . THR A 1 81 ? -13.737 -2.355 1.640 1.00 97.94 81 THR A CA 1
ATOM 659 C C . THR A 1 81 ? -12.701 -3.467 1.751 1.00 97.94 81 THR A C 1
ATOM 661 O O . THR A 1 81 ? -11.924 -3.670 0.827 1.00 97.94 81 THR A O 1
ATOM 664 N N . TRP A 1 82 ? -12.756 -4.277 2.815 1.00 98.00 82 TRP A N 1
ATOM 665 C CA . TRP A 1 82 ? -11.846 -5.411 3.012 1.00 98.00 82 TRP A CA 1
ATOM 666 C C . TRP A 1 82 ? -11.936 -6.475 1.907 1.00 98.00 82 TRP A C 1
ATOM 668 O O . TRP A 1 82 ? -10.935 -7.081 1.520 1.00 98.00 82 TRP A O 1
ATOM 678 N N . ALA A 1 83 ? -13.121 -6.683 1.326 1.00 98.06 83 ALA A N 1
ATOM 679 C CA . ALA A 1 83 ? -13.284 -7.565 0.168 1.00 98.06 83 ALA A CA 1
ATOM 680 C C . ALA A 1 83 ? -12.417 -7.150 -1.038 1.00 98.06 83 ALA A C 1
ATOM 682 O O . ALA A 1 83 ? -12.072 -8.003 -1.849 1.00 98.06 83 ALA A O 1
ATOM 683 N N . LYS A 1 84 ? -12.030 -5.872 -1.120 1.00 98.38 84 LYS A N 1
ATOM 684 C CA . LYS A 1 84 ? -11.210 -5.274 -2.180 1.00 98.38 84 LYS A CA 1
ATOM 685 C C . LYS A 1 84 ? -9.746 -5.067 -1.778 1.00 98.38 84 LYS A C 1
ATOM 687 O O . LYS A 1 84 ? -9.022 -4.335 -2.436 1.00 98.38 84 LYS A O 1
ATOM 692 N N . ARG A 1 85 ? -9.277 -5.709 -0.704 1.00 98.00 85 ARG A N 1
ATOM 693 C CA . ARG A 1 85 ? -7.906 -5.550 -0.176 1.00 98.00 85 ARG A CA 1
ATOM 694 C C . ARG A 1 85 ? -6.770 -5.927 -1.137 1.00 98.00 85 ARG A C 1
ATOM 696 O O . ARG A 1 85 ? -5.627 -5.653 -0.808 1.00 98.00 85 ARG A O 1
ATOM 703 N N . TYR A 1 86 ? -7.0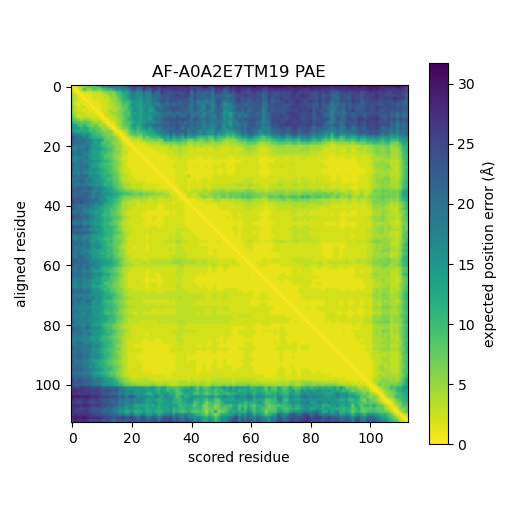63 -6.548 -2.279 1.00 98.19 86 TYR A N 1
ATOM 704 C CA . TYR A 1 86 ? -6.087 -6.846 -3.335 1.00 98.19 86 TYR A CA 1
ATOM 705 C C . TYR A 1 86 ? -6.210 -5.915 -4.553 1.00 98.19 86 TYR A C 1
ATOM 707 O O . TYR A 1 86 ? -5.402 -6.000 -5.475 1.00 98.19 86 TYR A O 1
ATOM 715 N N . ASP A 1 87 ? -7.213 -5.031 -4.578 1.00 98.25 87 ASP A N 1
ATOM 716 C CA . ASP A 1 87 ? -7.310 -3.994 -5.602 1.00 98.25 87 ASP A CA 1
ATOM 717 C C . ASP A 1 87 ? -6.247 -2.934 -5.297 1.00 98.25 87 ASP A C 1
ATOM 719 O O . ASP A 1 87 ? -6.212 -2.407 -4.182 1.00 98.25 87 ASP A O 1
ATOM 723 N N . ILE A 1 88 ? -5.415 -2.587 -6.284 1.00 98.44 88 ILE A N 1
ATOM 724 C CA . ILE A 1 88 ? -4.263 -1.688 -6.099 1.00 98.44 88 ILE A CA 1
ATOM 725 C C . ILE A 1 88 ? -4.682 -0.369 -5.430 1.00 98.44 88 ILE A C 1
ATOM 727 O O . ILE A 1 88 ? -4.164 0.007 -4.382 1.00 98.44 88 ILE A O 1
ATOM 731 N N . SER A 1 89 ? -5.689 0.312 -5.973 1.00 98.12 89 SER A N 1
ATOM 732 C CA . SER A 1 89 ? -6.151 1.585 -5.409 1.00 98.12 89 SER A CA 1
ATOM 733 C C . SER A 1 89 ? -6.716 1.443 -3.996 1.00 98.12 89 SER A C 1
ATOM 735 O O . SER A 1 89 ? -6.506 2.312 -3.153 1.00 98.12 89 SER A O 1
ATOM 737 N N . THR A 1 90 ? -7.409 0.339 -3.703 1.00 98.44 90 THR A N 1
ATOM 738 C CA . THR A 1 90 ? -8.019 0.127 -2.386 1.00 98.44 90 THR A CA 1
ATOM 739 C C . THR A 1 90 ? -6.970 -0.217 -1.337 1.00 98.44 90 THR A C 1
ATOM 741 O O . THR A 1 90 ? -7.009 0.338 -0.243 1.00 98.44 90 THR A O 1
ATOM 744 N N . ASN A 1 91 ? -6.023 -1.101 -1.651 1.00 98.12 91 ASN A N 1
ATOM 745 C CA . ASN A 1 91 ? -4.953 -1.465 -0.728 1.00 98.12 91 ASN A CA 1
ATOM 746 C C . ASN A 1 91 ? -4.031 -0.265 -0.446 1.00 98.12 91 ASN A C 1
ATOM 748 O O . ASN A 1 91 ? -3.679 -0.037 0.708 1.00 98.12 91 ASN A O 1
ATOM 752 N N . THR A 1 92 ? -3.761 0.585 -1.446 1.00 97.62 92 THR A N 1
ATOM 753 C CA . THR A 1 92 ? -3.071 1.869 -1.235 1.00 97.62 92 THR A CA 1
ATOM 754 C C . THR A 1 92 ? -3.882 2.843 -0.377 1.00 97.62 92 THR A C 1
ATOM 756 O O . THR A 1 92 ? -3.333 3.468 0.524 1.00 97.62 92 THR A O 1
ATOM 759 N N . ALA A 1 93 ? -5.196 2.959 -0.591 1.00 97.69 93 ALA A N 1
ATOM 760 C CA . ALA A 1 93 ? -6.040 3.810 0.250 1.00 97.69 93 ALA A CA 1
ATOM 761 C C . ALA A 1 93 ? -6.074 3.329 1.714 1.00 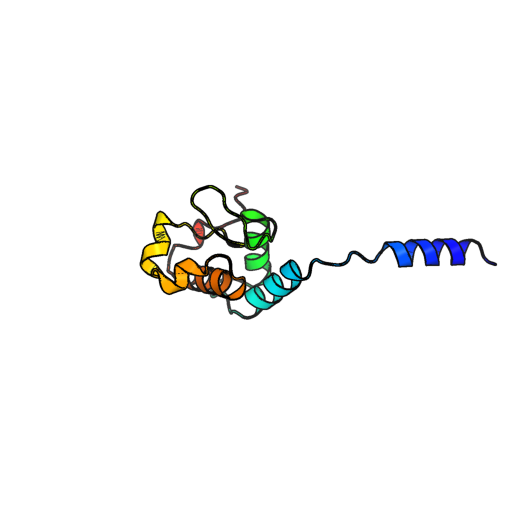97.69 93 ALA A C 1
ATOM 763 O O . ALA A 1 93 ? -6.054 4.140 2.640 1.00 97.69 93 ALA A O 1
ATOM 764 N N . MET A 1 94 ? -6.097 2.009 1.936 1.00 96.50 94 MET A N 1
ATOM 765 C CA . MET A 1 94 ? -5.973 1.413 3.270 1.00 96.50 94 MET A CA 1
ATOM 766 C C . MET A 1 94 ? -4.617 1.749 3.896 1.00 96.50 94 MET A C 1
ATOM 768 O O . MET A 1 94 ? -4.574 2.207 5.034 1.00 96.50 94 MET A O 1
ATOM 772 N N . ALA A 1 95 ? -3.529 1.569 3.145 1.00 94.56 95 ALA A N 1
ATOM 773 C CA . ALA A 1 95 ? -2.172 1.905 3.564 1.00 94.56 95 ALA A CA 1
ATOM 774 C C . ALA A 1 95 ? -2.038 3.367 3.996 1.00 94.56 95 ALA A C 1
ATOM 776 O O . ALA A 1 95 ? -1.536 3.655 5.079 1.00 94.56 95 ALA A O 1
ATOM 777 N N . HIS A 1 96 ? -2.554 4.284 3.178 1.00 94.00 96 HIS A N 1
ATOM 778 C CA . HIS A 1 96 ? -2.558 5.716 3.459 1.00 94.00 96 HIS A CA 1
ATOM 779 C C . HIS A 1 96 ? -3.363 6.060 4.719 1.00 94.00 96 HIS A C 1
ATOM 781 O O . HIS A 1 96 ? -2.914 6.835 5.560 1.00 94.00 96 HIS A O 1
ATOM 787 N N . HIS A 1 97 ? -4.524 5.431 4.918 1.00 93.50 97 HIS A N 1
ATOM 788 C CA . HIS A 1 97 ? -5.297 5.595 6.152 1.00 93.50 97 HIS A CA 1
ATOM 789 C C . HIS A 1 97 ? -4.521 5.124 7.394 1.00 93.50 97 HIS A C 1
ATOM 791 O O . HIS A 1 97 ? -4.529 5.794 8.431 1.00 93.50 97 HIS A O 1
ATOM 797 N N . ILE A 1 98 ? -3.839 3.982 7.288 1.00 91.50 98 ILE A N 1
ATOM 798 C CA . ILE A 1 98 ? -3.015 3.426 8.366 1.00 91.50 98 ILE A CA 1
ATOM 799 C C . ILE A 1 98 ? -1.837 4.351 8.667 1.00 91.50 98 ILE A C 1
ATOM 801 O O . ILE A 1 98 ? -1.592 4.632 9.838 1.00 91.50 98 ILE A O 1
ATOM 805 N N . TYR A 1 99 ? -1.163 4.871 7.635 1.00 86.88 99 TYR A N 1
ATOM 806 C CA . TYR A 1 99 ? -0.064 5.832 7.770 1.00 86.88 99 TYR A CA 1
ATOM 807 C C . TYR A 1 99 ? -0.453 7.005 8.668 1.00 86.88 99 TYR A C 1
ATOM 809 O O . TYR A 1 99 ? 0.217 7.292 9.658 1.00 86.88 99 TYR A O 1
ATOM 817 N N . ASN A 1 100 ? -1.586 7.635 8.355 1.00 84.44 100 ASN A N 1
ATOM 818 C CA . ASN A 1 100 ? -2.060 8.832 9.050 1.00 84.44 100 ASN A CA 1
ATOM 819 C C . ASN A 1 100 ? -2.685 8.520 10.425 1.00 84.44 100 ASN A C 1
ATOM 821 O O . ASN A 1 100 ? -3.073 9.418 11.175 1.00 84.44 100 ASN A O 1
ATOM 825 N N . THR A 1 101 ? -2.792 7.240 10.793 1.00 85.31 101 THR A N 1
ATOM 826 C CA . THR A 1 101 ? -3.220 6.836 12.131 1.00 85.31 101 THR A CA 1
ATOM 827 C C . THR A 1 101 ? -2.014 6.851 13.073 1.00 85.31 101 THR A C 1
ATOM 829 O O . THR A 1 101 ? -1.113 6.015 12.979 1.00 85.31 101 THR A O 1
ATOM 832 N N . LYS A 1 102 ? -1.994 7.806 14.017 1.00 68.31 102 LYS A N 1
ATOM 833 C CA . LYS A 1 102 ? -0.866 8.038 14.942 1.00 68.31 102 LYS A CA 1
ATOM 834 C C . LYS A 1 102 ? -0.299 6.744 15.539 1.00 68.31 102 LYS A C 1
ATOM 836 O O . LYS A 1 102 ? -0.976 6.041 16.284 1.00 68.31 102 LYS A O 1
ATOM 841 N N . GLY A 1 103 ? 0.984 6.493 15.271 1.00 64.00 103 GLY A N 1
ATOM 842 C CA . GLY A 1 103 ? 1.759 5.394 15.857 1.00 64.00 103 GLY A CA 1
ATOM 843 C C . GLY A 1 103 ? 1.725 4.069 15.088 1.00 64.00 103 GLY A C 1
ATOM 844 O O . GLY A 1 103 ? 2.554 3.212 15.386 1.00 64.00 103 GLY A O 1
ATOM 845 N N . ALA A 1 104 ? 0.848 3.903 14.092 1.00 64.12 104 ALA A N 1
ATOM 846 C CA . ALA A 1 104 ? 0.748 2.660 13.322 1.00 64.12 104 ALA A CA 1
ATOM 847 C C . ALA A 1 104 ? 1.915 2.472 12.334 1.00 64.12 104 ALA A C 1
ATOM 849 O O . ALA A 1 104 ? 2.414 1.362 12.169 1.00 64.12 104 ALA A O 1
ATOM 850 N N . TRP A 1 105 ? 2.409 3.563 11.741 1.00 62.38 105 TRP A N 1
ATOM 851 C CA . TRP A 1 105 ? 3.440 3.513 10.698 1.00 62.38 105 TRP A CA 1
ATOM 852 C C . TRP A 1 105 ? 4.843 3.115 11.188 1.00 62.38 105 TRP A C 1
ATOM 854 O O . TRP A 1 105 ? 5.617 2.524 10.448 1.00 62.38 105 TRP A O 1
ATOM 864 N N . ARG A 1 106 ? 5.194 3.360 12.462 1.00 56.50 106 ARG A N 1
ATOM 865 C CA . ARG A 1 106 ? 6.550 3.065 12.988 1.00 56.50 106 ARG A CA 1
ATOM 866 C C . ARG A 1 106 ? 6.913 1.576 13.002 1.00 56.50 106 ARG A C 1
ATOM 868 O O . ARG A 1 106 ? 8.079 1.239 13.192 1.00 56.50 106 ARG A O 1
ATOM 875 N N . LEU A 1 107 ? 5.922 0.700 12.867 1.00 55.22 107 LEU A N 1
ATOM 876 C CA . LEU A 1 107 ? 6.103 -0.750 12.802 1.00 55.22 107 LEU A CA 1
ATOM 877 C C . LEU A 1 107 ? 6.224 -1.258 11.363 1.00 55.22 107 LEU A C 1
ATOM 879 O O . LEU A 1 107 ? 6.504 -2.436 11.166 1.00 55.22 107 LEU A O 1
ATOM 883 N N . TRP A 1 108 ? 6.010 -0.380 10.385 1.00 69.69 108 TR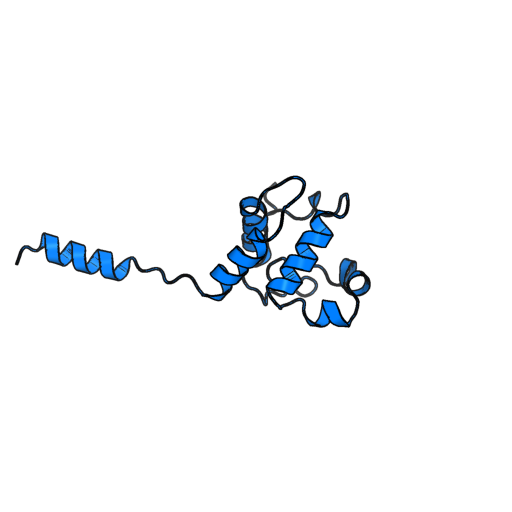P A N 1
ATOM 884 C CA . TRP A 1 108 ? 5.820 -0.731 8.996 1.00 69.69 108 TRP A CA 1
ATOM 885 C C . TRP A 1 108 ? 6.975 -0.186 8.161 1.00 69.69 108 TRP A C 1
ATOM 887 O O . TRP A 1 108 ? 6.925 0.888 7.571 1.00 69.69 108 TRP A O 1
ATOM 897 N N . THR A 1 109 ? 8.089 -0.905 8.216 1.00 66.56 109 THR A N 1
ATOM 898 C CA . THR A 1 109 ? 9.315 -0.567 7.502 1.00 66.56 109 THR A CA 1
ATOM 899 C C . THR A 1 109 ? 9.865 -1.819 6.845 1.00 66.56 109 THR A C 1
ATOM 901 O O . THR A 1 109 ? 9.625 -2.939 7.297 1.00 66.56 109 THR A O 1
ATOM 904 N N . CYS A 1 110 ? 10.680 -1.636 5.808 1.00 68.75 110 CYS A N 1
ATOM 905 C CA . CYS A 1 110 ? 11.651 -2.647 5.417 1.00 68.75 110 CYS A CA 1
ATOM 906 C C . CYS A 1 110 ? 12.458 -3.020 6.662 1.00 68.75 110 CYS A C 1
ATOM 908 O O . CYS A 1 110 ? 13.316 -2.236 7.053 1.00 68.75 110 CYS A O 1
ATOM 910 N N . GLY A 1 111 ? 12.169 -4.153 7.308 1.00 53.31 111 GLY A N 1
ATOM 911 C CA . GLY A 1 111 ? 12.686 -4.542 8.627 1.00 53.31 111 GLY A CA 1
ATOM 912 C C . GLY A 1 111 ? 14.202 -4.772 8.729 1.00 53.31 111 GLY A C 1
ATOM 913 O O . GLY A 1 111 ? 14.638 -5.745 9.337 1.00 53.31 111 GLY A O 1
ATOM 914 N N . ARG A 1 112 ? 15.038 -3.899 8.165 1.00 39.47 112 ARG A N 1
ATOM 915 C CA . ARG A 1 112 ? 16.459 -3.793 8.469 1.00 39.47 112 ARG A CA 1
ATOM 916 C C . ARG A 1 112 ? 16.619 -2.880 9.681 1.00 39.47 112 ARG A C 1
ATOM 918 O O . ARG A 1 112 ? 16.653 -1.659 9.553 1.00 39.47 112 ARG A O 1
ATOM 925 N N . LYS A 1 113 ? 16.693 -3.499 10.855 1.00 35.00 113 LYS A N 1
ATOM 926 C CA . LYS A 1 113 ? 17.550 -2.974 11.921 1.00 35.00 113 LYS A CA 1
ATOM 927 C C . LYS A 1 113 ? 19.000 -3.308 11.600 1.00 35.00 113 LYS A C 1
ATOM 929 O O . LYS A 1 113 ? 19.219 -4.393 11.014 1.00 35.00 113 LYS A O 1
#

Secondary structure (DSSP, 8-state):
--HHHHHHHHHHHHT-----HHHHHHHHHHHTS--TTS-HHHHHHHHHHHHTT-TT-BSSSEETTTTEEHHHHHHHHHHHHHTTTTSHHHHHHHHHHHHTSTTTGGG-S----